Protein AF-A0A5K1EW54-F1 (afdb_monomer_lite)

Radius of gyration: 10.35 Å; chains: 1; bounding box: 18×25×25 Å

Structure (mmCIF, N/CA/C/O backbone):
data_AF-A0A5K1EW54-F1
#
_entry.id   AF-A0A5K1EW54-F1
#
loop_
_atom_site.group_PDB
_atom_site.id
_atom_site.type_symbol
_atom_site.label_atom_id
_atom_site.label_alt_id
_atom_site.label_comp_id
_atom_site.label_asym_id
_atom_site.label_entity_id
_atom_site.label_seq_id
_atom_site.pdbx_PDB_ins_code
_atom_site.Cartn_x
_atom_site.Cartn_y
_atom_site.Cartn_z
_atom_site.occupancy
_atom_site.B_iso_or_equiv
_atom_site.auth_seq_id
_atom_site.auth_comp_id
_atom_site.auth_asym_id
_atom_site.auth_atom_id
_atom_site.pdbx_PDB_model_num
ATOM 1 N N . MET A 1 1 ? 10.919 10.861 -8.940 1.00 56.62 1 MET A N 1
ATOM 2 C CA . MET A 1 1 ? 11.006 11.641 -7.684 1.00 56.62 1 MET A CA 1
ATOM 3 C C . MET A 1 1 ? 9.689 12.315 -7.298 1.00 56.62 1 MET A C 1
ATOM 5 O O . MET A 1 1 ? 9.247 12.087 -6.185 1.00 56.62 1 MET A O 1
ATOM 9 N N . THR A 1 2 ? 9.005 13.046 -8.188 1.00 77.44 2 THR A N 1
ATOM 10 C CA . THR A 1 2 ? 7.757 13.778 -7.861 1.00 77.44 2 THR A CA 1
ATOM 11 C C . THR A 1 2 ? 6.628 12.895 -7.317 1.00 77.44 2 THR A C 1
ATOM 13 O O . THR A 1 2 ? 5.974 13.256 -6.347 1.00 77.44 2 THR A O 1
ATOM 16 N N . TRP A 1 3 ? 6.424 11.709 -7.893 1.00 81.44 3 TRP A N 1
ATOM 17 C CA . TRP A 1 3 ? 5.359 10.801 -7.465 1.00 81.44 3 TRP A CA 1
ATOM 18 C C . TRP A 1 3 ? 5.581 10.210 -6.073 1.00 81.44 3 TRP A C 1
ATOM 20 O O . TRP A 1 3 ? 4.651 10.197 -5.278 1.00 81.44 3 TRP A O 1
ATOM 30 N N . ASN A 1 4 ? 6.815 9.818 -5.739 1.00 78.19 4 ASN A N 1
ATOM 31 C CA . ASN A 1 4 ? 7.158 9.334 -4.398 1.00 78.19 4 ASN A CA 1
ATOM 32 C C . ASN A 1 4 ? 6.859 10.400 -3.343 1.00 78.19 4 ASN A C 1
ATOM 34 O O . ASN A 1 4 ? 6.252 10.100 -2.323 1.00 78.19 4 ASN A O 1
ATOM 38 N N . THR A 1 5 ? 7.227 11.657 -3.609 1.00 85.06 5 THR A N 1
ATOM 39 C CA . THR A 1 5 ? 6.917 12.776 -2.710 1.00 85.06 5 THR A CA 1
ATOM 40 C C . THR A 1 5 ? 5.409 12.961 -2.536 1.00 85.06 5 THR A C 1
ATOM 42 O O . THR A 1 5 ? 4.958 13.182 -1.415 1.00 85.06 5 THR A O 1
ATOM 45 N N . MET A 1 6 ? 4.621 12.818 -3.608 1.00 87.25 6 MET A N 1
ATOM 46 C CA . MET A 1 6 ? 3.158 12.890 -3.534 1.00 87.25 6 MET A CA 1
ATOM 47 C C . MET A 1 6 ? 2.554 11.712 -2.751 1.00 87.25 6 MET A C 1
ATOM 49 O O . MET A 1 6 ? 1.741 11.950 -1.864 1.00 87.25 6 MET A O 1
ATOM 53 N N . ILE A 1 7 ? 2.983 10.467 -3.000 1.00 85.50 7 ILE A N 1
ATOM 54 C CA . ILE A 1 7 ? 2.513 9.269 -2.275 1.00 85.50 7 ILE A CA 1
ATOM 55 C C . ILE A 1 7 ? 2.846 9.386 -0.782 1.00 85.50 7 ILE A C 1
ATOM 57 O O . ILE A 1 7 ? 1.961 9.212 0.056 1.00 85.50 7 ILE A O 1
ATOM 61 N N . CYS A 1 8 ? 4.090 9.745 -0.440 1.00 84.06 8 CYS A N 1
ATOM 62 C CA . CYS A 1 8 ? 4.503 10.010 0.940 1.00 84.06 8 CYS A CA 1
ATOM 63 C C . CYS A 1 8 ? 3.630 11.092 1.583 1.00 84.06 8 CYS A C 1
ATOM 65 O O . CYS A 1 8 ? 3.143 10.907 2.695 1.00 84.06 8 CYS A O 1
ATOM 67 N N . GLY A 1 9 ? 3.428 12.213 0.884 1.00 87.50 9 GLY A N 1
ATOM 68 C CA . GLY A 1 9 ? 2.630 13.333 1.371 1.00 87.50 9 GLY A CA 1
ATOM 69 C C . GLY A 1 9 ? 1.184 12.932 1.651 1.00 87.50 9 GLY A C 1
ATOM 70 O O . GLY A 1 9 ? 0.662 13.237 2.721 1.00 87.50 9 GLY A O 1
ATOM 71 N N . TYR A 1 10 ? 0.546 12.195 0.743 1.00 87.88 10 TYR A N 1
ATOM 72 C CA . TYR A 1 10 ? -0.809 11.690 0.951 1.00 87.88 10 TYR A CA 1
ATOM 73 C C . TYR A 1 10 ? -0.878 10.696 2.118 1.00 87.88 10 TYR A C 1
ATOM 75 O O . TYR A 1 10 ? -1.698 10.876 3.018 1.00 87.88 10 TYR A O 1
ATOM 83 N N . ALA A 1 11 ? 0.034 9.720 2.175 1.00 84.00 11 ALA A N 1
ATOM 84 C CA . ALA A 1 11 ? 0.079 8.727 3.248 1.00 84.00 11 ALA A CA 1
ATOM 85 C C . ALA A 1 11 ? 0.290 9.368 4.633 1.00 84.00 11 ALA A C 1
ATOM 87 O O . ALA A 1 11 ? -0.397 9.015 5.589 1.00 84.00 11 ALA A O 1
ATOM 88 N N . GLN A 1 12 ? 1.198 10.343 4.744 1.00 85.75 12 GLN A N 1
ATOM 89 C CA . GLN A 1 12 ? 1.497 11.039 6.004 1.00 85.75 12 GLN A CA 1
ATOM 90 C C . GLN A 1 12 ? 0.353 11.939 6.481 1.00 85.75 12 GLN A C 1
ATOM 92 O O . GLN A 1 12 ? 0.188 12.123 7.683 1.00 85.75 12 GLN A O 1
ATOM 97 N N . ASN A 1 13 ? -0.449 12.477 5.560 1.00 87.81 13 ASN A N 1
ATOM 98 C CA . ASN A 1 13 ? -1.590 13.333 5.887 1.00 87.81 13 ASN A CA 1
ATOM 99 C C . ASN A 1 13 ? -2.910 12.555 6.043 1.00 87.81 13 ASN A C 1
ATOM 101 O O . ASN A 1 13 ? -3.970 13.168 6.108 1.00 87.81 13 ASN A O 1
ATOM 105 N N . GLY A 1 14 ? -2.871 11.217 6.091 1.00 85.50 14 GLY A N 1
ATOM 106 C CA . GLY A 1 14 ? -4.065 10.380 6.267 1.00 85.50 14 GLY A CA 1
ATOM 107 C C . GLY A 1 14 ? -4.911 10.186 5.001 1.00 85.50 14 GLY A C 1
ATOM 108 O O . GLY A 1 14 ? -5.939 9.515 5.049 1.00 85.50 14 GLY A O 1
ATOM 109 N N . HIS A 1 15 ? -4.459 10.697 3.857 1.00 88.00 15 HIS A N 1
ATOM 110 C CA . HIS A 1 15 ? -5.082 10.529 2.541 1.00 88.00 15 HIS A CA 1
ATOM 111 C C . HIS A 1 15 ? -4.635 9.205 1.903 1.00 88.00 15 HIS A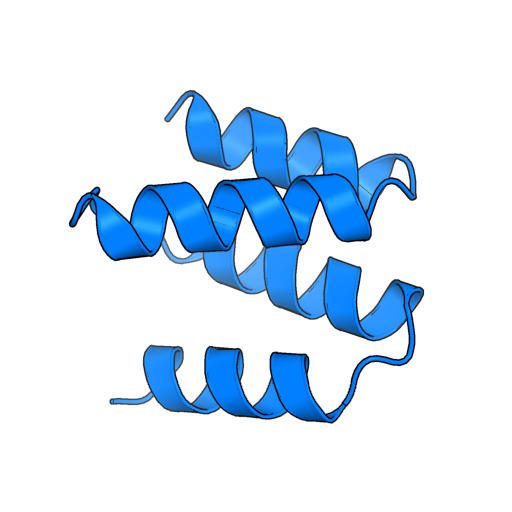 C 1
ATOM 113 O O . HIS A 1 15 ? -3.997 9.158 0.850 1.00 88.00 15 HIS A O 1
ATOM 119 N N . GLY A 1 16 ? -4.885 8.095 2.600 1.00 85.50 16 GLY A N 1
ATOM 120 C CA . GLY A 1 16 ? -4.386 6.786 2.180 1.00 85.50 16 GLY A CA 1
ATOM 121 C C . GLY A 1 16 ? -4.957 6.325 0.835 1.00 85.50 16 GLY A C 1
ATOM 122 O O . GLY A 1 16 ? -4.279 5.619 0.097 1.00 85.50 16 GLY A O 1
ATOM 123 N N . ILE A 1 17 ? -6.189 6.722 0.499 1.00 87.81 17 ILE A N 1
ATOM 124 C CA . ILE A 1 17 ? -6.861 6.310 -0.743 1.00 87.81 17 ILE A CA 1
ATOM 125 C C . ILE A 1 17 ? -6.190 6.982 -1.944 1.00 87.81 17 ILE A C 1
ATOM 127 O O . ILE A 1 17 ? -5.942 6.344 -2.964 1.00 87.81 17 ILE A O 1
ATOM 131 N N . GLU A 1 18 ? -5.854 8.259 -1.804 1.00 88.06 18 GLU A N 1
ATOM 132 C CA . GLU A 1 18 ? -5.154 9.061 -2.796 1.00 88.06 18 GLU A CA 1
ATOM 133 C C . GLU A 1 18 ? -3.729 8.552 -3.006 1.00 88.06 18 GLU A C 1
ATOM 135 O O . GLU A 1 18 ? -3.309 8.392 -4.151 1.00 88.06 18 GLU A O 1
ATOM 140 N N . ALA A 1 19 ? -3.016 8.222 -1.921 1.00 87.25 19 ALA A N 1
ATOM 141 C CA . ALA A 1 19 ? -1.689 7.604 -1.988 1.00 87.25 19 ALA A CA 1
ATOM 142 C C . ALA A 1 19 ? -1.722 6.301 -2.805 1.00 87.25 19 ALA A C 1
ATOM 144 O O . ALA A 1 19 ? -0.944 6.132 -3.746 1.00 87.25 19 ALA A O 1
ATOM 145 N N . ILE A 1 20 ? -2.699 5.446 -2.498 1.00 85.56 20 ILE A N 1
ATOM 146 C CA . ILE A 1 20 ? -2.919 4.161 -3.157 1.00 85.56 20 ILE A CA 1
ATOM 147 C C . ILE A 1 20 ? -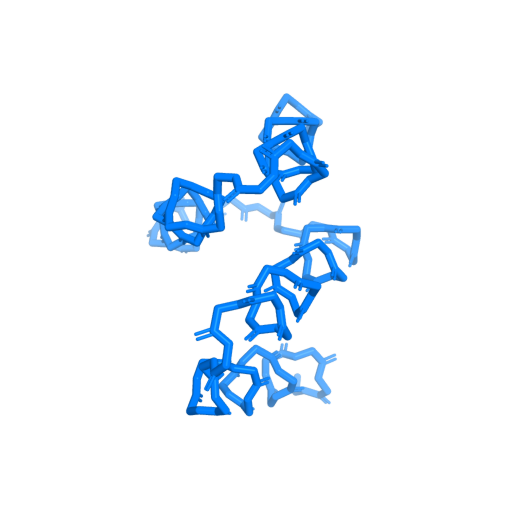3.283 4.323 -4.641 1.00 85.56 20 ILE A C 1
ATOM 149 O O . ILE A 1 20 ? -2.768 3.603 -5.497 1.00 85.56 20 ILE A O 1
ATOM 153 N N . SER A 1 21 ? -4.184 5.251 -4.965 1.00 88.56 21 SER A N 1
ATOM 154 C CA . SER A 1 21 ? -4.606 5.512 -6.347 1.00 88.56 21 SER A CA 1
ATOM 155 C C . SER A 1 21 ? -3.435 6.011 -7.200 1.00 88.56 21 SER A C 1
ATOM 157 O O . SER A 1 21 ? -3.242 5.589 -8.342 1.00 88.56 21 SER A O 1
ATOM 159 N N . LEU A 1 22 ? -2.596 6.871 -6.617 1.00 87.38 22 LEU A N 1
ATOM 160 C CA . LEU A 1 22 ? -1.410 7.398 -7.276 1.00 87.38 22 LEU A CA 1
ATOM 161 C C . LEU A 1 22 ? -0.350 6.312 -7.512 1.00 87.38 22 LEU A C 1
ATOM 163 O O . LEU A 1 22 ? 0.273 6.285 -8.577 1.00 87.38 22 LEU A O 1
ATOM 167 N N . PHE A 1 23 ? -0.179 5.403 -6.548 1.00 84.19 23 PHE A N 1
ATOM 168 C CA . PHE A 1 23 ? 0.681 4.230 -6.685 1.00 84.19 23 PHE A CA 1
ATOM 169 C C . PHE A 1 23 ? 0.208 3.314 -7.825 1.00 84.19 23 PHE A C 1
ATOM 171 O O . PHE A 1 23 ? 1.005 2.955 -8.694 1.00 84.19 23 PHE A O 1
ATOM 178 N N . ASP A 1 24 ? -1.090 2.992 -7.882 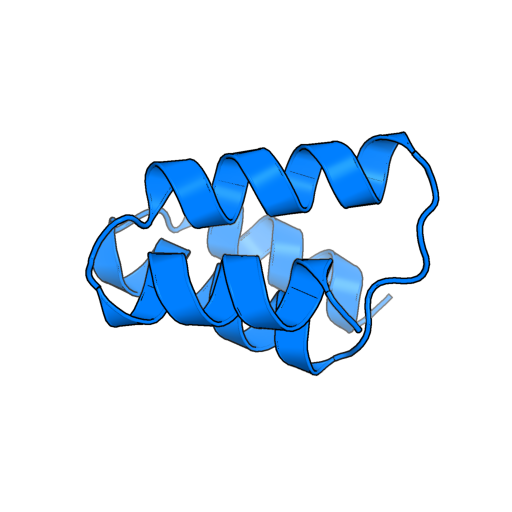1.00 85.44 24 ASP A N 1
ATOM 179 C CA . ASP A 1 24 ? -1.660 2.169 -8.959 1.00 85.44 24 ASP A CA 1
ATOM 180 C C . ASP A 1 24 ? -1.440 2.818 -10.333 1.00 85.44 24 ASP A C 1
ATOM 182 O O . ASP A 1 24 ? -1.056 2.143 -11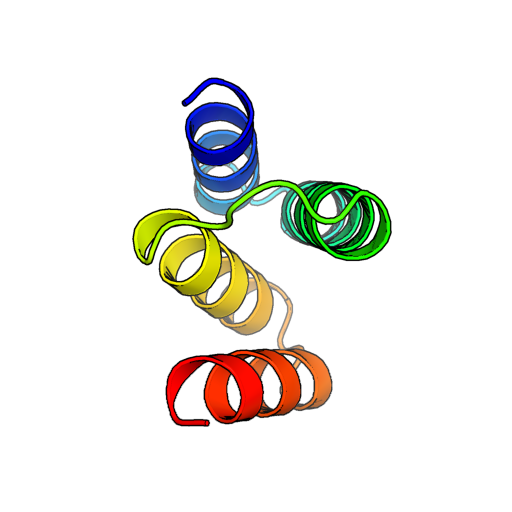.290 1.00 85.44 24 ASP A O 1
ATOM 186 N N . HIS A 1 25 ? -1.619 4.138 -10.433 1.00 86.50 25 HIS A N 1
ATOM 187 C CA . HIS A 1 25 ? -1.381 4.867 -11.675 1.00 86.50 25 HIS A CA 1
ATOM 188 C C . HIS A 1 25 ? 0.093 4.807 -12.108 1.00 86.50 25 HIS A C 1
ATOM 190 O O . HIS A 1 25 ? 0.374 4.569 -13.284 1.00 86.50 25 HIS A O 1
ATOM 196 N N . MET A 1 26 ? 1.049 4.980 -11.187 1.00 83.62 26 MET A N 1
ATOM 197 C CA . MET A 1 26 ? 2.476 4.793 -11.494 1.00 83.62 26 MET A CA 1
ATOM 198 C C . MET A 1 26 ? 2.772 3.381 -11.996 1.00 83.62 26 MET A C 1
ATOM 200 O O . MET A 1 26 ? 3.493 3.221 -12.983 1.00 83.62 26 MET A O 1
ATOM 204 N N . TYR A 1 27 ? 2.202 2.376 -11.328 1.00 79.44 27 TYR A N 1
ATOM 205 C CA . TYR A 1 27 ? 2.407 0.973 -11.660 1.00 79.44 27 TYR A CA 1
ATOM 206 C C . TYR A 1 27 ? 1.900 0.645 -13.070 1.00 79.44 27 TYR A C 1
ATOM 208 O O . TYR A 1 27 ? 2.633 0.070 -13.871 1.00 79.44 27 TYR A O 1
ATOM 216 N N . VAL A 1 28 ? 0.679 1.074 -13.413 1.00 85.62 28 VAL A N 1
ATOM 217 C CA . VAL A 1 28 ? 0.083 0.858 -14.747 1.00 85.62 28 VAL A CA 1
ATOM 218 C C . VAL A 1 28 ? 0.894 1.536 -15.855 1.00 85.62 28 VAL A C 1
ATOM 220 O O . VAL A 1 28 ? 1.002 1.001 -16.956 1.00 85.62 28 VAL A O 1
ATOM 223 N N . ASN A 1 29 ? 1.506 2.686 -15.570 1.00 83.00 29 ASN A N 1
ATOM 224 C CA . ASN A 1 29 ? 2.325 3.419 -16.535 1.00 83.00 29 ASN A CA 1
ATOM 225 C C . ASN A 1 29 ? 3.781 2.913 -16.628 1.00 83.00 29 ASN A C 1
ATOM 227 O O . ASN A 1 29 ? 4.593 3.551 -17.295 1.00 83.00 29 ASN A O 1
ATOM 231 N N . ASN A 1 30 ? 4.132 1.790 -15.981 1.00 75.88 30 ASN A N 1
ATOM 232 C CA . ASN A 1 30 ? 5.503 1.259 -15.905 1.00 75.88 30 ASN A CA 1
ATOM 233 C C . ASN A 1 30 ? 6.536 2.301 -15.438 1.00 75.88 30 ASN A C 1
ATOM 235 O O . ASN A 1 30 ? 7.708 2.260 -15.820 1.00 75.88 30 ASN A O 1
ATOM 239 N N . VAL A 1 31 ? 6.111 3.259 -14.610 1.00 76.31 31 VAL A N 1
ATOM 240 C CA . VAL A 1 31 ? 7.036 4.216 -14.006 1.00 76.31 31 VAL A CA 1
ATOM 241 C C . VAL A 1 31 ? 7.822 3.470 -12.937 1.00 76.31 31 VAL A C 1
ATOM 243 O O . VAL A 1 31 ? 7.228 2.818 -12.081 1.00 76.31 31 VAL A O 1
ATOM 246 N N . ALA A 1 32 ? 9.153 3.570 -12.975 1.00 70.00 32 ALA A N 1
ATOM 247 C CA . ALA A 1 32 ? 10.015 2.940 -11.983 1.00 70.00 32 ALA A CA 1
ATOM 248 C C . ALA A 1 32 ? 9.618 3.394 -10.569 1.00 70.00 32 ALA A C 1
ATOM 250 O O . ALA A 1 32 ? 9.782 4.560 -10.196 1.00 70.00 32 ALA A O 1
ATOM 251 N N . LEU A 1 33 ? 9.057 2.461 -9.803 1.00 70.12 33 LEU A N 1
ATOM 252 C CA . LEU A 1 33 ? 8.735 2.642 -8.398 1.00 70.12 33 LEU A CA 1
ATOM 253 C C . LEU A 1 33 ? 10.005 2.389 -7.595 1.00 70.12 33 LEU A C 1
ATOM 255 O O . LEU A 1 33 ? 10.602 1.318 -7.682 1.00 70.12 33 LEU A O 1
ATOM 259 N N . GLU A 1 34 ? 10.421 3.374 -6.808 1.00 71.75 34 GLU A N 1
ATOM 260 C CA . GLU A 1 34 ? 11.503 3.158 -5.850 1.00 71.75 34 GLU A CA 1
ATOM 261 C C . GLU A 1 34 ? 10.953 2.577 -4.549 1.00 71.75 34 GLU A C 1
ATOM 263 O O . GLU A 1 34 ? 9.778 2.755 -4.222 1.00 71.75 34 GLU A O 1
ATOM 268 N N . SER A 1 35 ? 11.823 1.932 -3.772 1.00 72.25 35 SER A N 1
ATOM 269 C CA . SER A 1 35 ? 11.501 1.307 -2.482 1.00 72.25 35 SER A CA 1
ATOM 270 C C . SER A 1 35 ? 10.693 2.209 -1.540 1.00 72.25 35 SER A C 1
ATOM 272 O O . SER A 1 35 ? 9.830 1.722 -0.812 1.00 72.25 35 SER A O 1
ATOM 274 N N . VAL A 1 36 ? 10.908 3.528 -1.590 1.00 74.19 36 VAL A N 1
ATOM 275 C CA . VAL A 1 36 ? 10.179 4.494 -0.759 1.00 74.19 36 VAL A CA 1
ATOM 276 C C . VAL A 1 36 ? 8.678 4.553 -1.082 1.00 74.19 36 VAL A C 1
ATOM 278 O O . VAL A 1 36 ? 7.879 4.676 -0.160 1.00 74.19 36 VAL A O 1
ATOM 281 N N . ALA A 1 37 ? 8.273 4.397 -2.351 1.00 76.56 37 ALA A N 1
ATOM 282 C CA . ALA A 1 37 ? 6.858 4.409 -2.737 1.00 76.56 37 ALA A CA 1
ATOM 283 C C . ALA A 1 37 ? 6.118 3.218 -2.135 1.00 76.56 37 ALA A C 1
ATOM 285 O O . ALA A 1 37 ? 5.027 3.368 -1.596 1.00 76.56 37 ALA A O 1
ATOM 286 N N . PHE A 1 38 ? 6.748 2.045 -2.165 1.00 77.81 38 PHE A N 1
ATOM 287 C CA . PHE A 1 38 ? 6.180 0.841 -1.581 1.00 77.81 38 PHE A CA 1
ATOM 288 C C . PHE A 1 38 ? 6.040 0.939 -0.059 1.00 77.81 38 PHE A C 1
ATOM 290 O O . PHE A 1 38 ? 5.025 0.518 0.489 1.00 77.81 38 PHE A O 1
ATOM 297 N N . VAL A 1 39 ? 7.028 1.515 0.636 1.00 81.44 39 VAL A N 1
ATOM 298 C CA . VAL A 1 39 ? 6.951 1.725 2.091 1.00 81.44 39 VAL A CA 1
ATOM 299 C C . VAL A 1 39 ? 5.793 2.663 2.438 1.00 81.44 39 VAL A C 1
ATOM 301 O O . VAL A 1 39 ? 5.019 2.373 3.349 1.00 81.44 39 VAL A O 1
ATOM 304 N N . SER A 1 40 ? 5.628 3.755 1.690 1.00 80.69 40 SER A N 1
ATOM 305 C CA . SER A 1 40 ? 4.507 4.679 1.883 1.00 80.69 40 SER A CA 1
ATOM 306 C C . SER A 1 40 ? 3.152 4.038 1.604 1.00 80.69 40 SER A C 1
ATOM 308 O O . SER A 1 40 ? 2.193 4.309 2.324 1.00 80.69 40 SER A O 1
ATOM 310 N N . ASP A 1 41 ? 3.072 3.151 0.617 1.00 81.31 41 ASP A N 1
ATOM 311 C CA . ASP A 1 41 ? 1.825 2.481 0.260 1.00 81.31 41 ASP A CA 1
ATOM 312 C C . ASP A 1 41 ? 1.448 1.382 1.279 1.00 81.31 41 ASP A C 1
ATOM 314 O O . ASP A 1 41 ? 0.282 1.235 1.653 1.00 81.31 41 ASP A O 1
ATOM 318 N N . VAL A 1 42 ? 2.435 0.688 1.865 1.00 83.25 42 VAL A N 1
ATOM 319 C CA . VAL A 1 42 ? 2.232 -0.208 3.025 1.00 83.25 42 VAL A CA 1
ATOM 320 C C . VAL A 1 42 ? 1.771 0.571 4.264 1.00 83.25 42 VAL A C 1
ATOM 322 O O . VAL A 1 42 ? 0.881 0.115 4.993 1.00 83.25 42 VAL A O 1
ATOM 325 N N . GLN A 1 43 ? 2.326 1.764 4.495 1.00 83.75 43 GLN A N 1
ATOM 326 C CA . GLN A 1 43 ? 1.890 2.662 5.567 1.00 83.75 43 GLN A CA 1
ATOM 327 C C . GLN A 1 43 ? 0.426 3.087 5.362 1.00 83.75 43 GLN A C 1
ATOM 329 O O . GLN A 1 43 ? -0.376 2.989 6.291 1.00 83.75 43 GLN A O 1
ATOM 334 N N . ALA A 1 44 ? 0.052 3.484 4.140 1.00 85.25 44 ALA A N 1
ATOM 335 C CA . ALA A 1 44 ? -1.324 3.823 3.782 1.00 85.25 44 ALA A CA 1
ATOM 336 C C . ALA A 1 44 ? -2.279 2.633 3.981 1.00 85.25 44 ALA A C 1
ATOM 338 O O . ALA A 1 44 ? -3.357 2.794 4.552 1.00 85.25 44 ALA A O 1
ATOM 339 N N . CYS A 1 45 ? -1.864 1.419 3.606 1.00 85.38 45 CYS A N 1
ATOM 340 C CA . CYS A 1 45 ? -2.641 0.204 3.859 1.00 85.38 45 CYS A CA 1
ATOM 341 C C . CYS A 1 45 ? -2.867 -0.045 5.353 1.00 85.38 45 CYS A C 1
ATOM 343 O O . CYS A 1 45 ? -3.954 -0.469 5.743 1.00 85.38 45 CYS A O 1
ATOM 345 N N . SER A 1 46 ? -1.863 0.236 6.184 1.00 83.75 46 SER A N 1
ATOM 346 C CA . SER A 1 46 ? -1.951 0.084 7.639 1.00 83.75 46 SER A CA 1
ATOM 347 C C . SER A 1 46 ? -2.918 1.102 8.251 1.00 83.75 46 SER A C 1
ATOM 349 O O . SER A 1 46 ? -3.729 0.736 9.096 1.00 83.75 46 SER A O 1
ATOM 351 N N . LEU A 1 47 ? -2.891 2.351 7.772 1.00 84.56 47 LEU A N 1
ATOM 352 C CA . LEU A 1 47 ? -3.813 3.412 8.195 1.00 84.56 47 LEU A CA 1
ATOM 353 C C . LEU A 1 47 ? -5.266 3.137 7.778 1.00 84.56 47 LEU A C 1
ATOM 355 O O . LEU A 1 47 ? -6.189 3.441 8.526 1.00 84.56 47 LEU A O 1
ATOM 359 N N . LEU A 1 48 ? -5.470 2.539 6.603 1.00 83.38 48 LEU A N 1
ATOM 360 C CA . LEU A 1 48 ? -6.796 2.221 6.067 1.00 83.38 48 LEU A CA 1
ATOM 361 C C . LEU A 1 48 ? -7.330 0.844 6.496 1.00 83.38 48 LEU A C 1
ATOM 363 O O . LEU A 1 48 ? -8.446 0.483 6.128 1.00 83.38 48 LEU A O 1
ATOM 367 N N . GLY A 1 49 ? -6.539 0.038 7.211 1.00 85.69 49 GLY A N 1
ATOM 368 C CA . GLY A 1 49 ? -6.898 -1.344 7.548 1.00 85.69 49 GLY A CA 1
ATOM 369 C C . GLY A 1 49 ? -6.980 -2.288 6.337 1.00 85.69 49 GLY A C 1
ATOM 370 O O . GLY A 1 49 ? -7.610 -3.344 6.407 1.00 85.69 49 GLY A O 1
ATOM 371 N N . SER A 1 50 ? -6.349 -1.940 5.211 1.00 84.25 50 SER A N 1
ATOM 372 C CA . SER A 1 50 ? -6.429 -2.699 3.958 1.00 84.25 50 SER A CA 1
ATOM 373 C C . SER A 1 50 ? -5.369 -3.805 3.883 1.00 84.25 50 SER A C 1
ATOM 375 O O . SER A 1 50 ? -4.333 -3.682 3.225 1.00 84.25 50 SER A O 1
ATOM 377 N N . LEU A 1 51 ? -5.639 -4.935 4.545 1.00 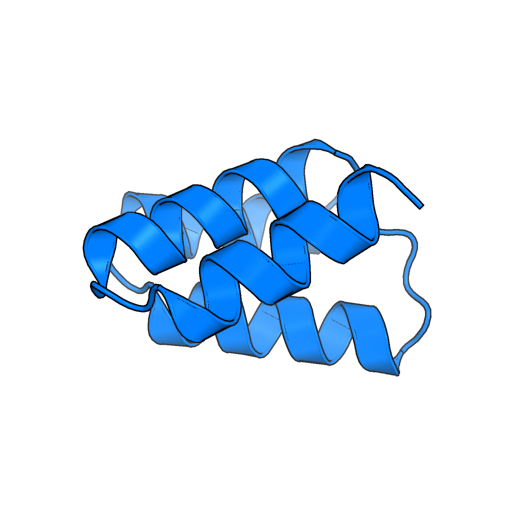85.62 51 LEU A N 1
ATOM 378 C CA . LEU A 1 51 ? -4.726 -6.089 4.568 1.00 85.62 51 LEU A CA 1
ATOM 379 C C . LEU A 1 51 ? -4.487 -6.696 3.175 1.00 85.62 51 LEU A C 1
ATOM 381 O O . LEU A 1 51 ? -3.379 -7.138 2.869 1.00 85.62 51 LEU A O 1
ATOM 385 N N . ALA A 1 52 ? -5.521 -6.736 2.330 1.00 86.06 52 ALA A N 1
ATOM 386 C CA . ALA A 1 52 ? -5.425 -7.308 0.988 1.00 86.06 52 ALA A CA 1
ATOM 387 C C . ALA A 1 52 ? -4.415 -6.542 0.122 1.00 86.06 52 ALA A C 1
ATOM 389 O O . ALA A 1 52 ? -3.565 -7.156 -0.525 1.00 86.06 52 ALA A O 1
ATOM 390 N N . LYS A 1 53 ? -4.463 -5.205 0.172 1.00 80.94 53 LYS A N 1
ATOM 391 C CA . LYS A 1 53 ? -3.546 -4.357 -0.587 1.00 80.94 53 LYS A CA 1
ATOM 392 C C . LYS A 1 53 ? -2.127 -4.420 -0.023 1.00 80.94 53 LYS A C 1
ATOM 394 O O . LYS A 1 53 ? -1.194 -4.637 -0.788 1.00 80.94 53 LYS A O 1
ATOM 399 N N . GLY A 1 54 ? -1.973 -4.409 1.304 1.00 85.00 54 GLY A N 1
ATOM 400 C CA . GLY A 1 54 ? -0.666 -4.595 1.946 1.00 85.00 54 GLY A CA 1
ATOM 401 C C . GLY A 1 54 ? 0.033 -5.899 1.530 1.00 85.00 54 GLY A C 1
ATOM 402 O O . GLY A 1 54 ? 1.220 -5.888 1.209 1.00 85.00 54 GLY A O 1
ATOM 403 N N . LYS A 1 55 ? -0.703 -7.019 1.447 1.00 86.25 55 LYS A N 1
ATOM 404 C CA . LYS A 1 55 ? -0.159 -8.307 0.971 1.00 86.25 55 LYS A CA 1
ATOM 405 C C . LYS A 1 55 ? 0.259 -8.273 -0.499 1.00 86.25 55 LYS A C 1
ATOM 407 O O . LYS A 1 55 ? 1.295 -8.838 -0.843 1.00 86.25 55 LYS A O 1
ATOM 412 N N . TRP A 1 56 ? -0.535 -7.630 -1.354 1.00 85.25 56 TRP A N 1
ATOM 413 C CA . TRP A 1 56 ? -0.215 -7.491 -2.775 1.00 85.25 56 TRP A CA 1
ATOM 414 C C . TRP A 1 56 ? 1.073 -6.680 -2.980 1.00 85.25 56 TRP A C 1
ATOM 416 O O . TRP A 1 56 ? 1.967 -7.138 -3.688 1.00 85.25 56 TRP A O 1
ATOM 426 N N . ILE A 1 57 ? 1.212 -5.544 -2.287 1.00 82.00 57 ILE A N 1
ATOM 427 C CA . ILE A 1 57 ? 2.409 -4.688 -2.339 1.00 82.00 57 ILE A CA 1
ATOM 428 C C . ILE A 1 57 ? 3.638 -5.452 -1.827 1.00 82.00 57 ILE A C 1
ATOM 430 O O . ILE A 1 57 ? 4.676 -5.467 -2.481 1.00 82.00 57 ILE A O 1
ATOM 434 N N . HIS A 1 58 ? 3.511 -6.150 -0.695 1.00 80.88 58 HIS A N 1
ATOM 435 C CA . HIS A 1 58 ? 4.593 -6.955 -0.125 1.00 80.88 58 HIS A CA 1
ATOM 436 C C . HIS A 1 58 ? 5.068 -8.065 -1.078 1.00 80.88 58 HIS A C 1
ATOM 438 O O . HIS A 1 58 ? 6.267 -8.277 -1.229 1.00 80.88 58 HIS A O 1
ATOM 444 N N . HIS A 1 59 ? 4.150 -8.751 -1.768 1.00 83.00 59 HIS A N 1
ATOM 445 C CA . HIS A 1 59 ? 4.515 -9.7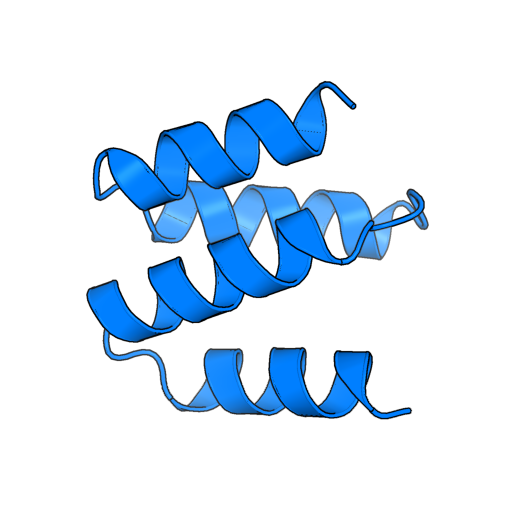50 -2.777 1.00 83.00 59 HIS A CA 1
ATOM 446 C C . HIS A 1 59 ? 5.290 -9.134 -3.953 1.00 83.00 59 HIS A C 1
ATOM 448 O O . HIS A 1 59 ? 6.236 -9.743 -4.440 1.00 83.00 59 HIS A O 1
ATOM 454 N N . LYS A 1 60 ? 4.931 -7.916 -4.374 1.00 75.94 60 LYS A N 1
ATOM 455 C CA . LYS A 1 60 ? 5.617 -7.181 -5.450 1.00 75.94 60 LYS A CA 1
ATOM 456 C C . LYS A 1 60 ? 6.993 -6.638 -5.058 1.00 75.94 60 LYS A C 1
ATOM 458 O O . LYS A 1 60 ? 7.745 -6.270 -5.948 1.00 75.94 60 LYS A O 1
ATOM 463 N N . LEU A 1 61 ? 7.303 -6.564 -3.763 1.00 70.94 61 LEU A N 1
ATOM 464 C CA . LEU A 1 61 ? 8.593 -6.080 -3.263 1.00 70.94 61 LEU A CA 1
ATOM 465 C C . LEU A 1 61 ? 9.652 -7.183 -3.146 1.00 70.94 61 LEU A C 1
ATOM 467 O O . LEU A 1 61 ? 10.843 -6.891 -3.104 1.00 70.94 61 LEU A O 1
ATOM 471 N N . ILE A 1 62 ? 9.201 -8.433 -3.005 1.00 70.06 62 ILE A N 1
ATOM 472 C CA . ILE A 1 62 ? 10.050 -9.607 -2.749 1.00 70.06 62 ILE A CA 1
ATOM 473 C C . ILE A 1 62 ? 10.268 -10.436 -4.028 1.00 70.06 62 ILE A C 1
ATOM 475 O O . ILE A 1 62 ? 11.184 -11.255 -4.066 1.00 70.06 62 ILE A O 1
ATOM 479 N N . ALA A 1 63 ? 9.436 -10.238 -5.055 1.00 52.31 63 ALA A N 1
ATOM 480 C CA . ALA A 1 63 ? 9.556 -10.864 -6.375 1.00 52.31 63 ALA A CA 1
ATOM 481 C C . ALA A 1 63 ? 10.347 -9.976 -7.343 1.00 52.31 63 ALA A C 1
ATOM 483 O O . ALA A 1 63 ? 11.137 -10.545 -8.127 1.00 52.31 63 ALA A O 1
#

pLDDT: mean 81.46, std 7.03, range [52.31, 88.56]

InterPro domains:
  IPR002885 Pentatricopeptide repeat [PF01535] (2-29)
  IPR002885 Pentatricopeptide repeat [PS51375] (1-33)
  IPR002885 Pentatricopeptide repeat [TIGR00756] (2-31)
  IPR011990 Tetratricopeptide-like helical domain superfamily [G3DSA:1.25.40.10] (1-63)
  IPR046960 Pentatricopeptide repeat-containing protein At4g14850-like, plant [PTHR47926] (2-62)

Sequence (63 aa):
MTWNTMICGYAQNGHGIEAISLFDHMYVNNVALESVAFVSDVQACSLLGSLAKGKWIHHKLIA

Secondary structure (DSSP, 8-state):
-HHHHHHHHHHHTT-HHHHHHHHHHHHHTT----HHHHHHHHHHHHHTT-HHHHHHHHHHHH-

Foldseek 3Di:
DVLLVVLLVCLVVLVLVSSQVSVVVCVVVVNDDDPSSLVSNLSSCVSVVPPVSNVVSVVVVVD

Organism: NCBI:txid210225